Protein AF-A0A1G2XWE4-F1 (afdb_monomer_lite)

pLDDT: mean 89.45, std 15.0, range [40.44, 98.56]

Structure (mmCIF, N/CA/C/O backbone):
data_AF-A0A1G2XWE4-F1
#
_entry.id   AF-A0A1G2XWE4-F1
#
loop_
_atom_site.group_PDB
_atom_site.id
_atom_site.type_symbol
_atom_site.label_atom_id
_atom_site.label_alt_id
_atom_site.label_comp_id
_atom_site.label_asym_id
_atom_site.label_entity_id
_atom_site.label_seq_id
_atom_site.pdbx_PDB_ins_code
_atom_site.Cartn_x
_atom_site.Cartn_y
_atom_site.Cartn_z
_atom_site.occupancy
_atom_site.B_iso_or_equiv
_atom_site.auth_seq_id
_atom_site.auth_comp_id
_atom_site.auth_asym_id
_atom_site.auth_atom_id
_atom_site.pdbx_PDB_model_num
ATOM 1 N N . MET A 1 1 ? 7.435 -6.968 -4.297 1.00 91.56 1 MET A N 1
ATOM 2 C CA . MET A 1 1 ? 6.535 -8.131 -4.095 1.00 91.56 1 MET A CA 1
ATOM 3 C C . MET A 1 1 ? 6.891 -8.986 -2.885 1.00 91.56 1 MET A C 1
ATOM 5 O O . MET A 1 1 ? 5.977 -9.481 -2.241 1.00 91.56 1 MET A O 1
ATOM 9 N N . GLU A 1 2 ? 8.172 -9.182 -2.560 1.00 94.69 2 GLU A N 1
ATOM 10 C CA . GLU A 1 2 ? 8.573 -10.067 -1.457 1.00 94.69 2 GLU A CA 1
ATOM 11 C C . GLU A 1 2 ? 7.976 -9.672 -0.096 1.00 94.69 2 GLU A C 1
ATOM 13 O O . GLU A 1 2 ? 7.390 -10.518 0.570 1.00 94.69 2 GLU A O 1
ATOM 18 N N . THR A 1 3 ? 8.022 -8.388 0.275 1.00 95.38 3 THR A N 1
ATOM 19 C CA . THR A 1 3 ? 7.402 -7.885 1.514 1.00 95.38 3 THR A CA 1
ATOM 20 C C . THR A 1 3 ? 5.923 -8.262 1.619 1.00 95.38 3 THR A C 1
ATOM 22 O O . THR A 1 3 ? 5.502 -8.777 2.651 1.00 95.38 3 THR A O 1
ATOM 25 N N . CYS A 1 4 ? 5.142 -8.078 0.546 1.00 96.44 4 CYS A N 1
ATOM 26 C CA . CYS A 1 4 ? 3.730 -8.467 0.524 1.00 96.44 4 CYS A CA 1
ATOM 27 C C . CYS A 1 4 ? 3.556 -9.980 0.698 1.00 96.44 4 CYS A C 1
ATOM 29 O O . CYS A 1 4 ? 2.721 -10.396 1.494 1.00 96.44 4 CYS A O 1
ATOM 31 N N . ARG A 1 5 ? 4.374 -10.804 0.023 1.00 96.56 5 ARG A N 1
ATOM 32 C CA . ARG A 1 5 ? 4.331 -12.272 0.171 1.00 96.56 5 ARG A CA 1
ATOM 33 C C . ARG A 1 5 ? 4.624 -12.714 1.603 1.00 96.56 5 ARG A C 1
ATOM 35 O O . ARG A 1 5 ? 3.869 -13.505 2.156 1.00 96.56 5 ARG A O 1
ATOM 42 N N . ASN A 1 6 ? 5.661 -12.155 2.221 1.00 96.25 6 ASN A N 1
ATOM 43 C CA . ASN A 1 6 ? 6.050 -12.489 3.593 1.00 96.25 6 ASN A CA 1
ATOM 44 C C . ASN A 1 6 ? 4.981 -12.077 4.613 1.00 96.25 6 ASN A C 1
ATOM 46 O O . ASN A 1 6 ? 4.756 -12.779 5.593 1.00 96.25 6 ASN A O 1
ATOM 50 N N . LEU A 1 7 ? 4.291 -10.962 4.362 1.00 96.31 7 LEU A N 1
ATOM 51 C CA . LEU A 1 7 ? 3.163 -10.499 5.172 1.00 96.31 7 LEU A CA 1
ATOM 52 C C . LEU A 1 7 ? 1.827 -11.153 4.785 1.00 96.31 7 LEU A C 1
ATOM 54 O O . LEU A 1 7 ? 0.805 -10.817 5.377 1.00 96.31 7 LEU A O 1
ATOM 58 N N . LYS A 1 8 ? 1.823 -12.067 3.805 1.00 97.19 8 LYS A N 1
ATOM 59 C CA . LYS A 1 8 ? 0.625 -12.725 3.259 1.00 97.19 8 LYS A CA 1
ATOM 60 C C . LYS A 1 8 ? -0.452 -11.736 2.793 1.00 97.19 8 LYS A C 1
ATOM 62 O O . LYS A 1 8 ? -1.643 -11.996 2.931 1.00 97.19 8 LYS A O 1
ATOM 67 N N . ILE A 1 9 ? -0.034 -10.605 2.229 1.00 96.75 9 ILE A N 1
ATOM 68 C CA . ILE A 1 9 ? -0.928 -9.598 1.654 1.00 96.75 9 ILE A CA 1
ATOM 69 C C . ILE A 1 9 ? -1.131 -9.913 0.168 1.00 96.75 9 ILE A C 1
ATOM 71 O O . ILE A 1 9 ? -0.153 -9.867 -0.590 1.00 96.75 9 ILE A O 1
ATOM 75 N N . PRO A 1 10 ? -2.372 -10.198 -0.273 1.00 96.94 10 PRO A N 1
ATOM 76 C CA . PRO A 1 10 ? -2.688 -10.335 -1.687 1.00 96.94 10 PRO A CA 1
ATOM 77 C C . PRO A 1 10 ? -2.430 -9.012 -2.407 1.00 96.94 10 PRO A C 1
ATOM 79 O O . PRO A 1 10 ? -2.953 -7.967 -2.018 1.00 96.94 10 PRO A O 1
ATOM 82 N N . ALA A 1 11 ? -1.607 -9.056 -3.450 1.00 97.31 11 ALA A N 1
ATOM 83 C CA . ALA A 1 11 ? -1.271 -7.882 -4.235 1.00 97.31 11 ALA A CA 1
ATOM 84 C C . ALA A 1 11 ? -1.016 -8.259 -5.696 1.00 97.31 11 ALA A C 1
ATOM 86 O O . ALA A 1 11 ? -0.424 -9.305 -5.973 1.00 97.31 11 ALA A O 1
ATOM 87 N N . ALA A 1 12 ? -1.423 -7.388 -6.614 1.00 97.25 12 ALA A N 1
ATOM 88 C CA . ALA A 1 12 ? -1.104 -7.492 -8.032 1.00 97.25 12 ALA A CA 1
ATOM 89 C C . ALA A 1 12 ? 0.031 -6.522 -8.392 1.00 97.25 12 ALA A C 1
ATOM 91 O O . ALA A 1 12 ? 0.094 -5.405 -7.876 1.00 97.25 12 ALA A O 1
ATOM 92 N N . LEU A 1 13 ? 0.931 -6.962 -9.272 1.00 95.69 13 LEU A N 1
ATOM 93 C CA . LEU A 1 13 ? 2.029 -6.155 -9.799 1.00 95.69 13 LEU A CA 1
ATOM 94 C C . LEU A 1 13 ? 1.690 -5.718 -11.222 1.00 95.69 13 LEU A C 1
ATOM 96 O O . LEU A 1 13 ? 1.432 -6.558 -12.081 1.00 95.69 13 LEU A O 1
ATOM 100 N N . GLU A 1 14 ? 1.777 -4.421 -11.477 1.00 96.25 14 GLU A N 1
ATOM 101 C CA . GLU A 1 14 ? 1.673 -3.839 -12.812 1.00 96.25 14 GLU A CA 1
ATOM 102 C C . GLU A 1 14 ? 2.992 -3.137 -13.144 1.00 96.25 14 GLU A C 1
ATOM 104 O O . GLU A 1 14 ? 3.519 -2.383 -12.329 1.00 96.25 14 GLU A O 1
ATOM 109 N N . ARG A 1 15 ? 3.551 -3.363 -14.334 1.00 95.50 15 ARG A N 1
ATOM 110 C CA . ARG A 1 15 ? 4.725 -2.609 -14.799 1.00 95.50 15 ARG A CA 1
A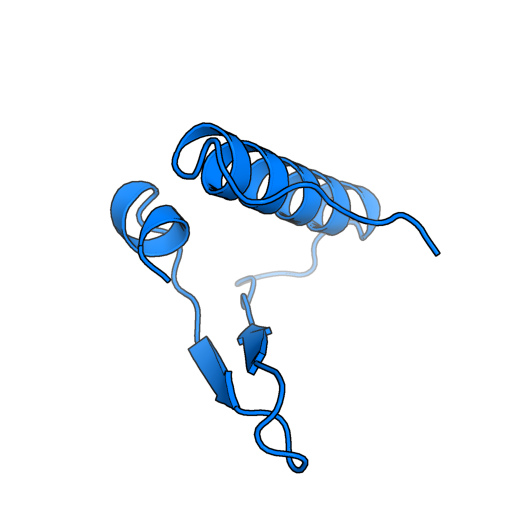TOM 111 C C . ARG A 1 15 ? 4.270 -1.317 -15.463 1.00 95.50 15 ARG A C 1
ATOM 113 O O . ARG A 1 15 ? 3.358 -1.345 -16.283 1.00 95.50 15 ARG A O 1
ATOM 120 N N . SER A 1 16 ? 4.933 -0.205 -15.151 1.00 94.62 16 SER A N 1
ATOM 121 C CA . SER A 1 16 ? 4.597 1.077 -15.764 1.00 94.62 16 SER A CA 1
ATOM 122 C C . SER A 1 16 ? 4.840 1.037 -17.272 1.00 94.62 16 SER A C 1
ATOM 124 O O . SER A 1 16 ? 5.750 0.362 -17.762 1.00 94.62 16 SER A O 1
ATOM 126 N N . ARG A 1 17 ? 4.061 1.823 -18.023 1.00 95.31 17 ARG A N 1
ATOM 127 C CA . ARG A 1 17 ? 4.170 1.888 -19.489 1.00 95.31 17 ARG A CA 1
ATOM 128 C C . ARG A 1 17 ? 5.546 2.350 -19.981 1.00 95.31 17 ARG A C 1
ATOM 130 O O . ARG A 1 17 ? 5.946 2.000 -21.082 1.00 95.31 17 ARG A O 1
ATOM 137 N N . SER A 1 18 ? 6.268 3.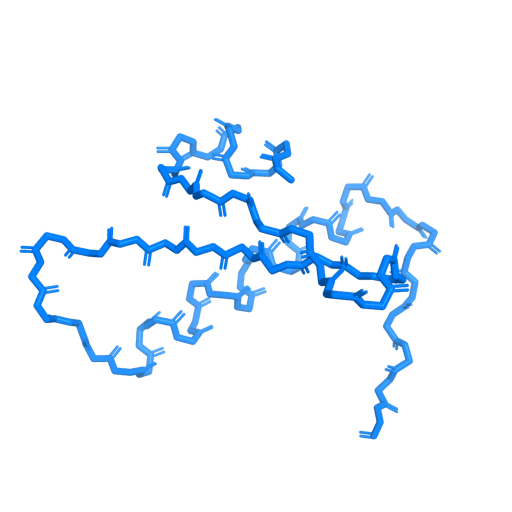128 -19.174 1.00 94.88 18 SER A N 1
ATOM 138 C CA . SER A 1 18 ? 7.636 3.568 -19.476 1.00 94.88 18 SER A CA 1
ATOM 139 C C . SER A 1 18 ? 8.691 2.483 -19.241 1.00 94.88 18 SER A C 1
ATOM 141 O O . SER A 1 18 ? 9.848 2.676 -19.601 1.00 94.88 18 SER A O 1
ATOM 143 N N . GLY A 1 19 ? 8.333 1.379 -18.578 1.00 93.44 19 GLY A N 1
ATOM 144 C CA . GLY A 1 19 ? 9.245 0.301 -18.195 1.00 93.44 19 GLY A CA 1
ATOM 145 C C . GLY A 1 19 ? 10.193 0.639 -17.040 1.00 93.44 19 GLY A C 1
ATOM 146 O O . GLY A 1 19 ? 10.864 -0.260 -16.541 1.00 93.44 19 GLY A O 1
ATOM 147 N N . LYS A 1 20 ? 10.229 1.901 -16.590 1.00 93.75 20 LYS A N 1
ATOM 148 C CA . LYS A 1 20 ? 11.127 2.405 -15.534 1.00 93.75 20 LYS A CA 1
ATOM 149 C C . LYS A 1 20 ? 10.577 2.246 -14.115 1.00 93.75 20 LYS A C 1
ATOM 151 O O . LYS A 1 20 ? 11.234 2.634 -13.158 1.00 93.75 20 LYS A O 1
ATOM 156 N N . GLY A 1 21 ? 9.367 1.720 -13.969 1.00 92.62 21 GLY A N 1
ATOM 157 C CA . GLY A 1 21 ? 8.722 1.570 -12.675 1.00 92.62 21 GLY A CA 1
ATOM 158 C C . GLY A 1 21 ? 7.673 0.472 -12.676 1.00 92.62 21 GLY A C 1
ATOM 159 O O . GLY A 1 21 ? 7.420 -0.195 -13.683 1.00 92.62 21 GLY A O 1
ATOM 160 N N . ALA A 1 22 ? 7.058 0.283 -11.518 1.00 94.38 22 ALA A N 1
ATOM 161 C CA . ALA A 1 22 ? 5.957 -0.641 -11.334 1.00 94.38 22 ALA A CA 1
ATOM 162 C C . ALA A 1 22 ? 5.026 -0.134 -10.234 1.00 94.38 22 ALA A C 1
ATOM 164 O O . ALA A 1 22 ? 5.459 0.557 -9.311 1.00 94.38 22 ALA A O 1
ATOM 165 N N . HIS A 1 23 ? 3.757 -0.501 -10.333 1.00 95.31 23 HIS A N 1
ATOM 166 C CA . HIS A 1 23 ? 2.730 -0.233 -9.344 1.00 95.31 23 HIS A CA 1
ATOM 167 C C . HIS A 1 23 ? 2.322 -1.532 -8.652 1.00 95.31 23 HIS A C 1
ATOM 169 O O . HIS A 1 23 ? 2.349 -2.618 -9.236 1.00 95.31 23 HIS A O 1
ATOM 175 N N . ILE A 1 24 ? 1.947 -1.402 -7.384 1.00 95.81 24 ILE A N 1
ATOM 176 C CA . ILE A 1 24 ? 1.399 -2.490 -6.582 1.00 95.81 24 ILE A CA 1
ATOM 177 C C . ILE A 1 24 ? -0.046 -2.149 -6.255 1.00 95.81 24 ILE A C 1
ATOM 179 O O . ILE A 1 24 ? -0.317 -1.115 -5.646 1.00 95.81 24 ILE A O 1
ATOM 183 N N . TRP A 1 25 ? -0.952 -3.051 -6.613 1.00 97.25 25 TRP A N 1
ATOM 184 C CA . TRP A 1 25 ? -2.376 -2.935 -6.334 1.00 97.25 25 TRP A CA 1
ATOM 185 C C . TRP A 1 25 ? -2.770 -3.884 -5.208 1.00 97.25 25 TRP A C 1
ATOM 187 O O . TRP A 1 25 ? -2.452 -5.072 -5.251 1.00 97.25 25 TRP A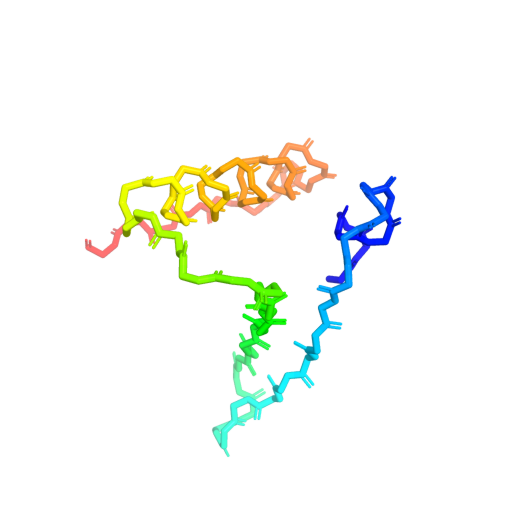 O 1
ATOM 197 N N . ILE A 1 26 ? -3.471 -3.358 -4.204 1.00 97.44 26 ILE A N 1
ATOM 198 C CA . ILE A 1 26 ? -4.042 -4.122 -3.090 1.00 97.44 26 ILE A CA 1
ATOM 199 C C . ILE A 1 26 ? -5.545 -3.862 -3.091 1.00 97.44 26 ILE A C 1
ATOM 201 O O . ILE A 1 26 ? -5.976 -2.711 -3.029 1.00 97.44 26 ILE A O 1
ATOM 205 N N . PHE A 1 27 ? -6.329 -4.934 -3.155 1.00 96.62 27 PHE A N 1
ATOM 206 C CA . PHE A 1 27 ? -7.786 -4.868 -3.181 1.00 96.62 27 PHE A CA 1
ATOM 207 C C . PHE A 1 27 ? -8.343 -5.220 -1.804 1.00 96.62 27 PHE A C 1
ATOM 209 O O . PHE A 1 27 ? -7.972 -6.234 -1.214 1.00 96.62 27 PHE A O 1
ATOM 216 N N . PHE A 1 28 ? -9.234 -4.376 -1.291 1.00 96.75 28 PHE A N 1
ATOM 217 C CA . PHE A 1 28 ? -9.927 -4.610 -0.027 1.00 96.75 28 PHE A CA 1
ATOM 218 C C . PHE A 1 28 ? -11.301 -5.220 -0.303 1.00 96.75 28 PHE A C 1
ATOM 220 O O . PHE A 1 28 ? -11.980 -4.814 -1.241 1.00 96.75 28 PHE A O 1
ATOM 227 N N . SER A 1 29 ? -11.729 -6.169 0.530 1.00 97.00 29 SER A N 1
ATOM 228 C CA . SER A 1 29 ? -13.047 -6.813 0.415 1.00 97.00 29 SER A CA 1
ATOM 229 C C . SER A 1 29 ? -14.217 -5.881 0.746 1.00 97.00 29 SER A C 1
ATOM 231 O O . SER A 1 29 ? -15.359 -6.188 0.423 1.00 97.00 29 SER A O 1
ATOM 233 N N . ALA A 1 30 ? -13.938 -4.750 1.393 1.00 97.75 30 ALA A N 1
ATOM 234 C CA . ALA A 1 30 ? -14.903 -3.722 1.745 1.00 97.75 30 ALA A CA 1
ATOM 235 C C . ALA A 1 30 ? -14.235 -2.337 1.695 1.00 97.75 30 ALA A C 1
ATOM 237 O O . ALA A 1 30 ? -13.002 -2.250 1.761 1.00 97.75 30 ALA A O 1
ATOM 238 N N . PRO A 1 31 ? -15.016 -1.244 1.620 1.00 98.06 31 PRO A N 1
ATOM 239 C CA . PRO A 1 31 ? -14.476 0.102 1.725 1.00 98.06 31 PRO A CA 1
ATOM 240 C C . PRO A 1 31 ? -13.660 0.278 3.008 1.00 98.06 31 PRO A C 1
ATOM 242 O O . PRO A 1 31 ? -14.093 -0.075 4.105 1.00 98.06 31 PRO A O 1
ATOM 245 N N . VAL A 1 32 ? -12.476 0.865 2.872 1.00 97.62 32 VAL A N 1
ATOM 246 C CA . VAL A 1 32 ? -11.610 1.213 3.999 1.00 97.62 32 VAL A CA 1
ATOM 247 C C . VAL A 1 32 ? -11.408 2.717 4.043 1.00 97.62 32 VAL A C 1
ATOM 249 O O . VAL A 1 32 ? -11.373 3.389 3.015 1.00 97.62 32 VAL A O 1
ATOM 252 N N . LEU A 1 33 ? -11.220 3.260 5.246 1.00 98.56 33 LEU A N 1
ATOM 253 C CA . LEU A 1 33 ? -10.829 4.658 5.395 1.00 98.56 33 LEU A CA 1
ATOM 254 C C . LEU A 1 33 ? -9.524 4.911 4.634 1.00 98.56 33 LEU A C 1
ATOM 256 O O . LEU A 1 33 ? -8.540 4.190 4.821 1.00 98.56 33 LEU A O 1
ATOM 260 N N . ALA A 1 34 ? -9.482 5.989 3.851 1.00 97.94 34 ALA A N 1
ATOM 261 C CA . ALA A 1 34 ? -8.293 6.360 3.088 1.00 97.94 34 ALA A CA 1
ATOM 262 C C . ALA A 1 34 ? -7.051 6.525 3.988 1.00 97.94 34 ALA A C 1
ATOM 264 O O . ALA A 1 34 ? -5.936 6.192 3.593 1.00 97.94 34 ALA A O 1
ATOM 265 N N . SER A 1 35 ? -7.234 6.978 5.233 1.00 98.44 35 SER A N 1
ATOM 266 C CA . SER A 1 35 ? -6.160 7.059 6.229 1.00 98.44 35 SER A CA 1
ATOM 267 C C . SER A 1 35 ? -5.585 5.687 6.605 1.00 98.44 35 SER A C 1
ATOM 269 O O . SER A 1 35 ? -4.369 5.558 6.733 1.00 98.44 3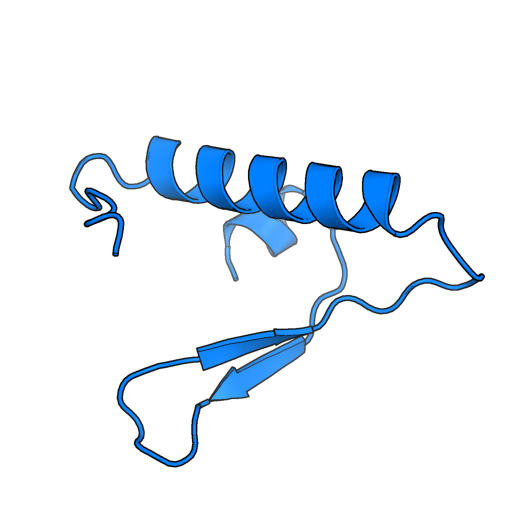5 SER A O 1
ATOM 271 N N . LYS A 1 36 ? -6.420 4.647 6.733 1.00 98.12 36 LYS A N 1
ATOM 272 C CA . LYS A 1 36 ? -5.968 3.271 7.003 1.00 98.12 36 LYS A CA 1
ATOM 273 C C . LYS A 1 36 ? -5.209 2.692 5.809 1.00 98.12 36 LYS A C 1
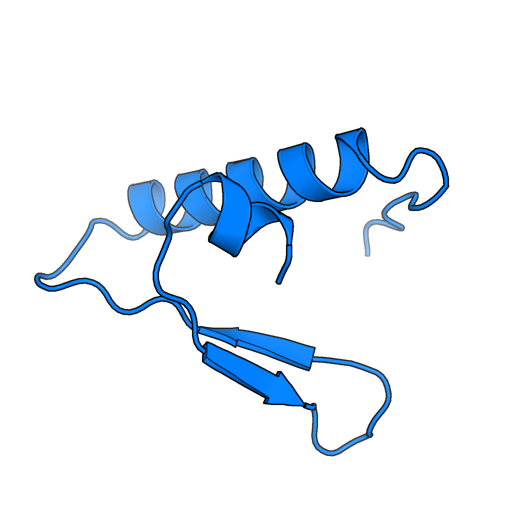ATOM 275 O O . LYS A 1 36 ? -4.136 2.129 6.004 1.00 98.12 36 LYS A O 1
ATOM 280 N N . ALA A 1 37 ? -5.714 2.888 4.589 1.00 97.81 37 ALA A N 1
ATOM 281 C CA . ALA A 1 37 ? -5.035 2.439 3.372 1.00 97.81 37 ALA A CA 1
ATOM 282 C C . ALA A 1 37 ? -3.645 3.086 3.215 1.00 97.81 37 ALA A C 1
ATOM 284 O O . ALA A 1 37 ? -2.664 2.388 2.960 1.00 97.81 37 ALA A O 1
ATOM 285 N N . ARG A 1 38 ? -3.526 4.400 3.461 1.00 98.00 38 ARG A N 1
ATOM 286 C CA . ARG A 1 38 ? -2.228 5.100 3.434 1.00 98.00 38 ARG A CA 1
ATOM 287 C C . ARG A 1 38 ? -1.263 4.580 4.498 1.00 98.00 38 ARG A C 1
ATOM 289 O O . ARG A 1 38 ? -0.111 4.321 4.174 1.00 98.00 38 ARG A O 1
ATOM 296 N N . LYS A 1 39 ? -1.733 4.359 5.734 1.00 98.12 39 LYS A N 1
ATOM 297 C CA . LYS A 1 39 ? -0.907 3.776 6.809 1.00 98.12 39 LYS A CA 1
ATOM 298 C C . LYS A 1 39 ? -0.367 2.394 6.434 1.00 98.12 39 LYS A C 1
ATOM 300 O O . LYS A 1 39 ? 0.806 2.126 6.679 1.00 98.12 39 LYS A O 1
ATOM 305 N N . LEU A 1 40 ? -1.191 1.545 5.811 1.00 97.12 40 LEU A N 1
ATOM 306 C CA . LEU A 1 40 ? -0.739 0.257 5.278 1.00 97.12 40 LEU A CA 1
ATOM 307 C C . LEU A 1 40 ? 0.366 0.453 4.231 1.00 97.12 40 LEU A C 1
ATOM 309 O O . LEU A 1 40 ? 1.411 -0.183 4.330 1.00 97.12 40 LEU A O 1
ATOM 313 N N . GLY A 1 41 ? 0.166 1.356 3.269 1.00 96.44 41 GLY A N 1
ATOM 314 C CA . GLY A 1 41 ? 1.168 1.676 2.248 1.00 96.44 41 GLY A CA 1
ATOM 315 C C . GLY A 1 41 ? 2.501 2.141 2.841 1.00 96.44 41 GLY A C 1
ATOM 316 O O . GLY A 1 41 ? 3.542 1.571 2.517 1.00 96.44 41 GLY A O 1
ATOM 317 N N . SER A 1 42 ? 2.476 3.105 3.767 1.00 96.81 42 SER A N 1
ATOM 318 C CA . SER A 1 42 ? 3.678 3.587 4.463 1.00 96.81 42 SER A CA 1
ATOM 319 C C . SER A 1 42 ? 4.396 2.458 5.201 1.00 96.81 42 SER A C 1
ATOM 321 O O . SER A 1 42 ? 5.607 2.311 5.063 1.00 96.81 42 SER A O 1
ATOM 323 N N . TYR A 1 43 ? 3.656 1.608 5.917 1.00 96.44 43 TYR A N 1
ATOM 324 C CA . TYR A 1 43 ? 4.230 0.448 6.599 1.00 96.44 43 TYR A CA 1
ATOM 325 C C . TYR A 1 43 ? 4.923 -0.520 5.625 1.00 96.44 43 TYR A C 1
ATOM 327 O O . TYR A 1 43 ? 6.031 -0.986 5.902 1.00 96.44 43 TYR A O 1
ATOM 335 N N . LEU A 1 44 ? 4.310 -0.802 4.470 1.00 95.56 44 LEU A N 1
ATOM 336 C CA . LEU A 1 44 ? 4.894 -1.674 3.446 1.00 95.56 44 LEU A CA 1
ATOM 337 C C . LEU A 1 44 ? 6.161 -1.083 2.826 1.00 95.56 44 LEU A C 1
ATOM 339 O O . LEU A 1 44 ? 7.129 -1.821 2.619 1.00 95.56 44 LEU A O 1
ATOM 343 N N . LEU A 1 45 ? 6.177 0.226 2.565 1.00 94.62 45 LEU A N 1
ATOM 344 C CA . LEU A 1 45 ? 7.363 0.930 2.076 1.00 94.62 45 LEU A CA 1
ATOM 345 C C . LEU A 1 45 ? 8.497 0.842 3.098 1.00 94.62 45 LEU A C 1
ATOM 347 O O . LEU A 1 45 ? 9.568 0.334 2.767 1.00 94.62 45 LEU A O 1
ATOM 351 N N . THR A 1 46 ? 8.235 1.203 4.358 1.00 94.06 46 THR A N 1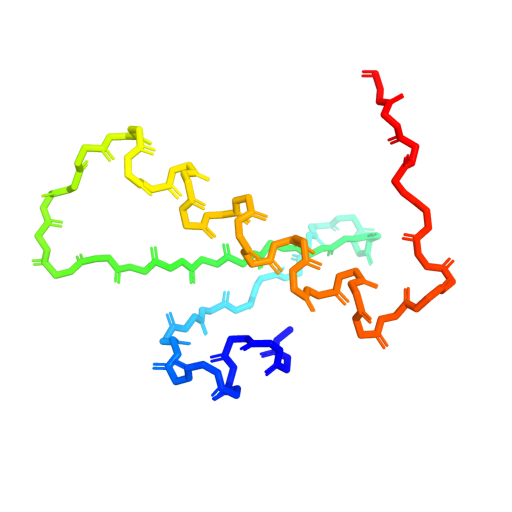
ATOM 352 C CA . THR A 1 46 ? 9.230 1.125 5.437 1.00 94.06 46 THR A CA 1
ATOM 353 C C . THR A 1 46 ? 9.777 -0.291 5.611 1.00 94.06 46 THR A C 1
ATOM 355 O O . THR A 1 46 ? 10.991 -0.468 5.671 1.00 94.06 46 THR A O 1
ATOM 358 N N . LYS A 1 47 ? 8.918 -1.322 5.637 1.00 93.25 47 LYS A N 1
ATOM 359 C CA . LYS A 1 47 ? 9.361 -2.725 5.754 1.00 93.25 47 LYS A CA 1
ATOM 360 C C . LYS A 1 47 ? 10.159 -3.214 4.549 1.00 93.25 47 LYS A C 1
ATOM 362 O O . LYS A 1 47 ? 11.009 -4.088 4.702 1.00 93.25 47 LYS A O 1
ATOM 367 N N . THR A 1 48 ? 9.872 -2.695 3.359 1.00 93.12 48 THR A N 1
ATOM 368 C CA . THR A 1 48 ? 10.637 -3.028 2.152 1.00 93.12 48 THR A CA 1
ATOM 369 C C . THR A 1 48 ? 12.012 -2.370 2.201 1.00 93.12 48 THR A C 1
ATOM 371 O O . THR A 1 48 ? 13.014 -3.051 2.014 1.00 93.12 48 THR A O 1
ATOM 374 N N . MET A 1 49 ? 12.078 -1.082 2.540 1.00 89.19 49 MET A N 1
ATOM 375 C CA . MET A 1 49 ? 13.341 -0.352 2.675 1.00 89.19 49 MET A CA 1
ATOM 376 C C . MET A 1 49 ? 14.223 -0.919 3.788 1.00 89.19 49 MET A C 1
ATOM 378 O O . MET A 1 49 ? 15.413 -1.104 3.579 1.00 89.19 49 MET A O 1
ATOM 382 N N . SER A 1 50 ? 13.654 -1.291 4.941 1.00 86.62 50 SER A N 1
ATOM 383 C CA . SER A 1 50 ? 14.434 -1.883 6.039 1.00 86.62 50 SER A CA 1
ATOM 384 C C . SER A 1 50 ? 15.084 -3.219 5.668 1.00 86.62 50 SER A C 1
ATOM 386 O O . SER A 1 50 ? 16.016 -3.655 6.329 1.00 86.62 50 SER A O 1
ATOM 388 N N . ARG A 1 51 ? 14.568 -3.911 4.645 1.00 78.44 51 ARG A N 1
ATOM 389 C CA . ARG A 1 51 ? 15.170 -5.141 4.107 1.00 78.44 51 ARG A CA 1
ATOM 390 C C . ARG A 1 51 ? 16.236 -4.855 3.050 1.00 78.44 51 ARG A C 1
ATOM 392 O O . ARG A 1 51 ? 17.085 -5.702 2.800 1.00 78.44 51 ARG A O 1
ATOM 399 N N . HIS A 1 52 ? 16.205 -3.670 2.453 1.00 74.12 52 HIS A N 1
ATOM 400 C CA . HIS A 1 52 ? 17.110 -3.234 1.402 1.00 74.12 52 HIS A CA 1
ATOM 401 C C . HIS A 1 52 ? 17.839 -1.969 1.858 1.00 74.12 52 HIS A C 1
ATOM 403 O O . HIS A 1 52 ? 17.521 -0.867 1.418 1.00 74.12 52 HIS A O 1
ATOM 409 N N . HIS A 1 53 ? 18.847 -2.143 2.718 1.00 60.00 53 HIS A N 1
ATOM 410 C CA . HIS A 1 53 ? 19.659 -1.071 3.316 1.00 60.00 53 HIS A CA 1
ATOM 411 C C . HIS A 1 53 ? 20.332 -0.100 2.313 1.00 60.00 53 HIS A C 1
ATOM 413 O O . HIS A 1 53 ? 20.926 0.883 2.735 1.00 60.00 53 HIS A O 1
ATOM 419 N N . GLN A 1 54 ? 20.244 -0.352 1.001 1.00 57.72 54 GLN A N 1
ATOM 420 C CA . GLN A 1 54 ? 20.788 0.487 -0.078 1.00 57.72 54 GLN A CA 1
ATOM 421 C C . GLN A 1 54 ? 19.739 1.351 -0.805 1.00 57.72 54 GLN A C 1
ATOM 423 O O . GLN A 1 54 ? 20.105 2.145 -1.667 1.00 57.72 54 GLN A O 1
ATOM 428 N N . LEU A 1 55 ? 18.443 1.220 -0.499 1.00 59.34 55 LEU A N 1
ATOM 429 C CA . LEU A 1 55 ? 17.391 2.033 -1.120 1.00 59.34 55 LEU A CA 1
ATOM 430 C C . LEU A 1 55 ? 17.100 3.263 -0.249 1.00 59.34 55 LEU A C 1
ATOM 432 O O . LEU A 1 55 ? 16.217 3.232 0.607 1.00 59.34 55 LEU A O 1
ATOM 436 N N . GLY A 1 56 ? 17.850 4.346 -0.456 1.00 53.53 56 GLY A N 1
ATOM 437 C CA . GLY A 1 56 ? 17.463 5.672 0.029 1.00 53.53 56 GLY A CA 1
ATOM 438 C C . GLY A 1 56 ? 16.275 6.202 -0.779 1.00 53.53 56 GLY A C 1
ATOM 439 O O . GLY A 1 56 ? 16.282 6.114 -2.004 1.00 53.53 56 GLY A O 1
ATOM 440 N N . MET A 1 57 ? 15.237 6.722 -0.117 1.00 56.47 57 MET A N 1
ATOM 441 C CA . MET A 1 57 ? 14.203 7.497 -0.812 1.00 56.47 57 MET A CA 1
ATOM 442 C C . MET A 1 57 ? 14.730 8.913 -1.021 1.00 56.47 57 MET A C 1
ATOM 444 O O . MET A 1 57 ? 14.856 9.653 -0.047 1.00 56.47 57 MET A O 1
ATOM 448 N N . GLU A 1 58 ? 14.985 9.305 -2.268 1.00 54.53 58 GLU A N 1
ATOM 449 C CA . GLU A 1 58 ? 14.963 10.727 -2.604 1.00 54.53 58 GLU A CA 1
ATOM 450 C C . GLU A 1 58 ? 13.510 11.198 -2.493 1.00 54.53 58 GLU A C 1
ATOM 452 O O . GLU A 1 58 ? 12.625 10.735 -3.217 1.00 54.53 58 GLU A O 1
ATOM 457 N N . GLN A 1 59 ? 13.248 12.037 -1.492 1.00 43.59 59 GLN A N 1
ATOM 458 C CA . GLN A 1 59 ? 11.980 12.742 -1.367 1.00 43.59 59 GLN A CA 1
ATOM 459 C C . GLN A 1 59 ? 11.976 13.862 -2.407 1.00 43.59 59 GLN A C 1
ATOM 461 O O . GLN A 1 59 ? 12.908 14.662 -2.446 1.00 43.59 59 GLN A O 1
ATOM 466 N N . ILE A 1 60 ? 10.949 13.855 -3.258 1.00 40.44 60 ILE A N 1
ATOM 467 C CA . ILE A 1 60 ? 10.619 14.946 -4.183 1.00 40.44 60 ILE A CA 1
ATOM 468 C C . ILE A 1 60 ? 10.062 16.114 -3.372 1.00 40.44 60 ILE A C 1
ATOM 470 O O . ILE A 1 60 ? 9.209 15.834 -2.494 1.00 40.44 60 ILE A O 1
#

Foldseek 3Di:
DVLCVVVVFDWDWAQDPVNPGIDIDGDDPDDDDPVVVVVVVVVSVVVVCVVVVPDDDPDD

Radius of gyration: 12.76 Å; chains: 1; bounding box: 36×28×26 Å

Sequence (60 aa):
METCRNLKIPAALERSRSGKGAHIWIFFSAPVLASKARKLGSYLLTKTMSRHHQLGMEQI

Secondary structure (DSSP, 8-state):
-HHHHHTT---EEEE-TTSS-EEEE---SS---HHHHHHHHHHHHHHHHTT-TT------